Protein AF-A0A3S0XJG0-F1 (afdb_monomer_lite)

Organism: NCBI:txid92933

Foldseek 3Di:
DDPVLVVVLVVVQVVCVVVQKHFQDDPVVSVVLSVCVVVVVADPVNSVVVRVVGMDGD

Secondary structure (DSSP, 8-state):
--HHHHHHHHHHHHHHHHTTEEE-S-HHHHHHHHHHHHHTSS-HHHHHHHHHHTEEE-

Sequence (58 aa):
MDGNQRITFVIALLFLLDNGYRLTASDSDTYQAMMGVADGTTSEEEFAAWIRTNIQPA

pLDDT: mean 77.97, std 13.76, range [46.41, 92.5]

Structure (mmCIF, N/CA/C/O backbone):
data_AF-A0A3S0XJG0-F1
#
_entry.id   AF-A0A3S0XJG0-F1
#
loop_
_atom_site.group_PDB
_atom_site.id
_atom_site.type_symbol
_atom_site.label_atom_id
_atom_site.label_alt_id
_atom_site.label_comp_id
_atom_site.label_asym_id
_atom_site.label_entity_id
_atom_site.label_seq_id
_atom_site.pdbx_PDB_ins_code
_atom_site.Cartn_x
_atom_site.Cartn_y
_atom_site.Cartn_z
_atom_site.occupancy
_atom_site.B_iso_or_equiv
_atom_site.auth_seq_id
_atom_site.auth_comp_id
_atom_site.auth_asym_id
_atom_site.auth_atom_id
_atom_site.pdbx_PDB_model_num
ATOM 1 N N . MET A 1 1 ? 0.135 0.179 -21.522 1.00 46.41 1 MET A N 1
ATOM 2 C CA . MET A 1 1 ? -0.451 -0.476 -20.334 1.00 46.41 1 MET A CA 1
ATOM 3 C C . MET A 1 1 ? -0.104 -1.949 -20.412 1.00 46.41 1 MET A C 1
ATOM 5 O O . MET A 1 1 ? -0.858 -2.716 -20.998 1.00 46.41 1 MET A O 1
ATOM 9 N N . ASP A 1 2 ? 1.073 -2.309 -19.908 1.00 49.59 2 ASP A N 1
ATOM 10 C CA . ASP A 1 2 ? 1.523 -3.698 -19.855 1.00 49.59 2 ASP A CA 1
ATOM 11 C C . ASP A 1 2 ? 0.760 -4.457 -18.767 1.00 49.59 2 ASP A C 1
ATOM 13 O O . ASP A 1 2 ? 0.651 -4.007 -17.626 1.00 49.59 2 ASP A O 1
ATOM 17 N N . GLY A 1 3 ? 0.211 -5.620 -19.123 1.00 47.81 3 GLY A N 1
ATOM 18 C CA . GLY A 1 3 ? -0.601 -6.454 -18.229 1.00 47.81 3 GLY A CA 1
ATOM 19 C C . GLY A 1 3 ? 0.149 -6.974 -16.998 1.00 47.81 3 GLY A C 1
ATOM 20 O O . GLY A 1 3 ? -0.490 -7.332 -16.011 1.00 47.81 3 GLY A O 1
ATOM 21 N N . ASN A 1 4 ? 1.484 -6.945 -17.017 1.00 50.97 4 ASN A N 1
ATOM 22 C CA . ASN A 1 4 ? 2.322 -7.423 -15.919 1.00 50.97 4 ASN A CA 1
ATOM 23 C C . ASN A 1 4 ? 2.157 -6.598 -14.633 1.00 50.97 4 ASN A C 1
ATOM 25 O O . ASN A 1 4 ? 2.154 -7.161 -13.544 1.00 50.97 4 ASN A O 1
ATOM 29 N N . GLN A 1 5 ? 1.941 -5.283 -14.742 1.00 49.91 5 GLN A N 1
ATOM 30 C CA . GLN A 1 5 ? 1.823 -4.405 -13.569 1.00 49.91 5 GLN A CA 1
ATO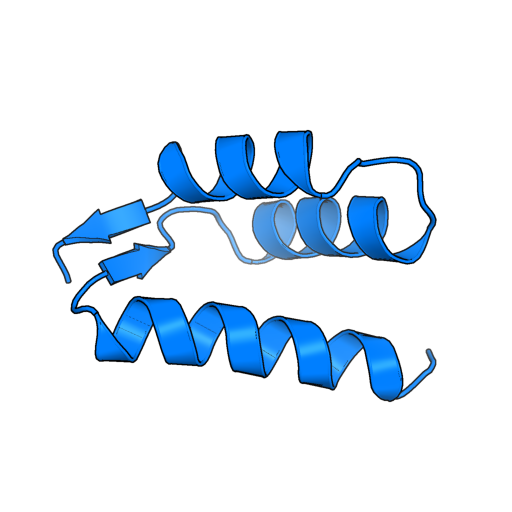M 31 C C . GLN A 1 5 ? 0.483 -4.577 -12.831 1.00 49.91 5 GLN A C 1
ATOM 33 O O . GLN A 1 5 ? 0.425 -4.420 -11.614 1.00 49.91 5 GLN A O 1
ATOM 38 N N . ARG A 1 6 ? -0.591 -4.983 -13.531 1.00 53.25 6 ARG A N 1
ATOM 39 C CA . ARG A 1 6 ? -1.895 -5.263 -12.893 1.00 53.25 6 ARG A CA 1
ATOM 40 C C . ARG A 1 6 ? -1.873 -6.540 -12.054 1.00 53.25 6 ARG A C 1
ATOM 42 O O . ARG A 1 6 ? -2.568 -6.608 -11.047 1.00 53.25 6 ARG A O 1
ATOM 49 N N . ILE A 1 7 ? -1.091 -7.543 -12.455 1.00 55.59 7 ILE A N 1
ATOM 50 C CA . ILE A 1 7 ? -1.031 -8.839 -11.763 1.00 55.59 7 ILE A CA 1
ATOM 51 C C . ILE A 1 7 ? -0.308 -8.702 -10.417 1.00 55.59 7 ILE A C 1
ATOM 53 O O . ILE A 1 7 ? -0.809 -9.205 -9.413 1.00 55.59 7 ILE A O 1
ATOM 57 N N . THR A 1 8 ? 0.802 -7.959 -10.360 1.00 60.06 8 THR A N 1
ATOM 58 C CA . THR A 1 8 ? 1.543 -7.709 -9.109 1.00 60.06 8 THR A CA 1
ATOM 59 C C . THR A 1 8 ? 0.673 -7.022 -8.056 1.00 60.06 8 THR A C 1
ATOM 61 O O . THR A 1 8 ? 0.708 -7.384 -6.881 1.00 60.06 8 THR A O 1
ATOM 64 N N . PHE A 1 9 ? -0.176 -6.084 -8.479 1.00 60.88 9 PHE A N 1
ATOM 65 C CA . PHE A 1 9 ? -1.105 -5.406 -7.582 1.00 60.88 9 PHE A CA 1
ATOM 66 C C . PHE A 1 9 ? -2.209 -6.309 -7.045 1.00 60.88 9 PHE A C 1
ATOM 68 O O . PHE A 1 9 ? -2.486 -6.292 -5.848 1.00 60.88 9 PHE A O 1
ATOM 75 N N . VAL A 1 10 ? -2.819 -7.123 -7.912 1.00 60.53 10 VAL A N 1
ATOM 76 C CA . VAL A 1 10 ? -3.840 -8.080 -7.476 1.00 60.53 10 VAL A CA 1
ATOM 77 C C . VAL A 1 10 ? -3.246 -9.044 -6.456 1.00 60.53 10 VAL A C 1
ATOM 79 O O . VAL A 1 10 ? -3.904 -9.307 -5.462 1.00 60.53 10 VAL A O 1
ATOM 82 N N 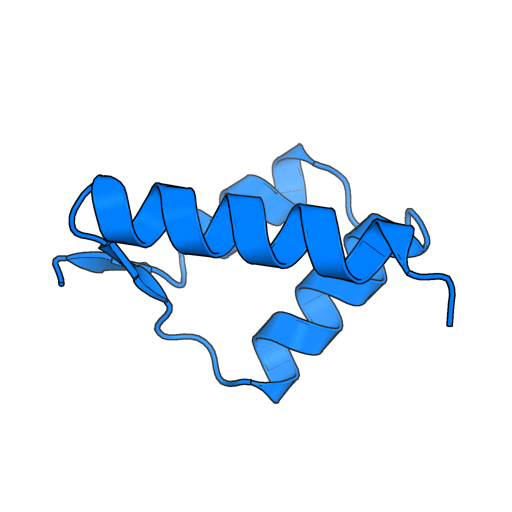. ILE A 1 11 ? -2.000 -9.499 -6.631 1.00 63.66 11 ILE A N 1
ATOM 83 C CA . ILE A 1 11 ? -1.325 -10.386 -5.670 1.00 63.66 11 ILE A CA 1
ATOM 84 C C . ILE A 1 11 ? -1.067 -9.680 -4.329 1.00 63.66 11 ILE A C 1
ATOM 86 O O . ILE A 1 11 ? -1.335 -10.268 -3.284 1.00 63.66 11 ILE A O 1
ATOM 90 N N . ALA A 1 12 ? -0.609 -8.422 -4.336 1.00 67.00 12 ALA A N 1
ATOM 91 C CA . ALA A 1 12 ? -0.392 -7.653 -3.106 1.00 67.00 12 ALA A CA 1
ATOM 92 C C . ALA A 1 12 ? -1.705 -7.396 -2.341 1.00 67.00 12 ALA A C 1
ATOM 94 O O . ALA A 1 12 ? -1.758 -7.568 -1.123 1.00 67.00 12 ALA A O 1
ATOM 95 N N . LEU A 1 13 ? -2.784 -7.056 -3.055 1.00 65.19 13 LEU A N 1
ATOM 96 C CA . LEU A 1 13 ? -4.124 -6.931 -2.480 1.00 65.19 13 LEU A CA 1
ATOM 97 C C . LEU A 1 13 ? -4.655 -8.262 -1.934 1.00 65.19 13 LEU A C 1
ATOM 99 O O . LEU A 1 13 ? -5.189 -8.294 -0.826 1.00 65.19 13 LEU A O 1
ATOM 103 N N . LEU A 1 14 ? -4.511 -9.353 -2.696 1.00 60.91 14 LEU A N 1
ATOM 104 C CA . LEU A 1 14 ? -4.982 -10.681 -2.293 1.00 60.91 14 LEU A CA 1
ATOM 105 C C . LEU A 1 14 ? -4.263 -11.154 -1.029 1.00 60.91 14 LEU A C 1
ATOM 107 O O . LEU A 1 14 ? -4.898 -11.706 -0.140 1.00 60.91 14 LEU A O 1
ATOM 111 N N . PHE A 1 15 ? -2.955 -10.900 -0.933 1.00 67.62 15 PHE A N 1
ATOM 112 C CA . PHE A 1 15 ? -2.154 -11.250 0.235 1.00 67.62 15 PHE A CA 1
ATOM 113 C C . PHE A 1 15 ? -2.603 -10.490 1.488 1.00 67.62 15 PHE A C 1
ATOM 115 O O . PHE A 1 15 ? -2.708 -11.083 2.559 1.00 67.62 15 PHE A O 1
ATOM 122 N N . LEU A 1 16 ? -2.908 -9.194 1.372 1.00 67.44 16 LEU A N 1
ATOM 123 C CA . LEU A 1 16 ? -3.430 -8.417 2.499 1.00 67.44 16 LEU A CA 1
ATOM 124 C C . LEU A 1 16 ? -4.781 -8.960 2.975 1.00 67.44 16 LEU A C 1
ATOM 126 O O . LEU A 1 16 ? -4.957 -9.167 4.175 1.00 67.44 16 LEU A O 1
ATOM 130 N N . LEU A 1 17 ? -5.688 -9.257 2.040 1.00 62.97 17 LEU A N 1
ATOM 131 C CA . LEU A 1 17 ? -7.003 -9.822 2.348 1.00 62.97 17 LEU A CA 1
ATOM 132 C C . LEU A 1 17 ? -6.901 -11.197 3.022 1.00 62.97 17 LEU A C 1
ATOM 134 O O . LEU A 1 17 ? -7.596 -11.437 4.006 1.00 62.97 17 LEU A O 1
ATOM 138 N N . ASP A 1 18 ? -6.010 -12.069 2.543 1.00 73.00 18 ASP A N 1
ATOM 139 C CA . ASP A 1 18 ? -5.775 -13.399 3.124 1.00 73.00 18 ASP A CA 1
ATOM 140 C C . ASP A 1 18 ? -5.214 -13.319 4.558 1.00 73.00 18 ASP A C 1
ATOM 142 O O . ASP A 1 18 ? -5.528 -14.147 5.409 1.00 73.00 18 ASP A O 1
ATOM 146 N N . ASN A 1 19 ? -4.464 -12.255 4.870 1.00 79.56 19 ASN A N 1
ATOM 147 C CA . ASN A 1 19 ? -3.956 -11.975 6.217 1.00 79.56 19 ASN A CA 1
ATOM 148 C C . ASN A 1 19 ? -4.937 -11.171 7.095 1.00 79.56 19 ASN A C 1
ATOM 150 O O . ASN A 1 19 ? -4.567 -10.739 8.186 1.00 79.56 19 ASN A O 1
ATOM 154 N N . GLY A 1 20 ? -6.180 -10.959 6.648 1.00 82.81 20 GLY A N 1
ATOM 155 C CA . GLY A 1 20 ? -7.200 -10.244 7.420 1.00 82.81 20 GLY A CA 1
ATOM 156 C C . GLY A 1 20 ? -6.973 -8.734 7.494 1.00 82.81 20 GLY A C 1
ATOM 157 O O . GLY A 1 20 ? -7.395 -8.100 8.458 1.00 82.81 20 GLY A O 1
ATOM 158 N N . TYR A 1 21 ? -6.311 -8.148 6.497 1.00 83.44 21 TYR A N 1
ATOM 159 C CA . TYR A 1 21 ? -6.118 -6.708 6.371 1.00 83.44 21 TYR A CA 1
ATOM 160 C C . TYR A 1 21 ? -6.822 -6.173 5.125 1.00 83.44 21 TYR A C 1
ATOM 162 O O . TYR A 1 21 ? -6.839 -6.799 4.067 1.00 83.44 21 TYR A O 1
ATOM 170 N N . ARG A 1 22 ? -7.375 -4.965 5.233 1.00 84.00 22 ARG A N 1
ATOM 171 C CA . ARG A 1 22 ? -7.925 -4.208 4.103 1.00 84.00 22 ARG A CA 1
ATOM 172 C C . ARG A 1 22 ? -7.156 -2.911 3.912 1.00 84.00 22 ARG A C 1
ATOM 174 O O . ARG A 1 22 ? -6.756 -2.286 4.896 1.00 84.00 22 ARG A O 1
ATOM 181 N N . LEU A 1 23 ? -6.993 -2.489 2.661 1.00 87.25 23 LEU A N 1
ATOM 182 C CA . LEU A 1 23 ? -6.476 -1.160 2.350 1.00 87.25 23 LEU A CA 1
ATOM 183 C C . LEU A 1 23 ? -7.505 -0.081 2.703 1.00 87.25 23 LEU A C 1
ATOM 185 O O . LEU A 1 23 ? -8.711 -0.265 2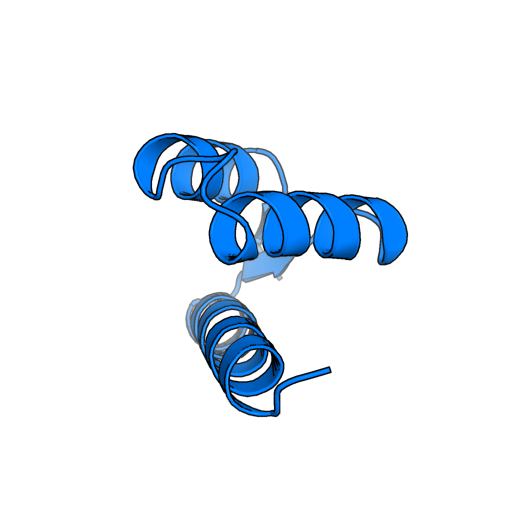.544 1.00 87.25 23 LEU A O 1
ATOM 189 N N . THR A 1 24 ? -7.007 1.035 3.219 1.00 90.44 24 THR A N 1
ATOM 190 C CA . THR A 1 24 ? -7.774 2.227 3.602 1.00 90.44 24 THR A CA 1
ATOM 191 C C . THR A 1 24 ? -7.558 3.390 2.645 1.00 90.44 24 THR A C 1
ATOM 193 O O . THR A 1 24 ? -8.347 4.334 2.655 1.00 90.44 24 THR A O 1
ATOM 196 N N . ALA A 1 25 ? -6.505 3.317 1.828 1.00 89.06 25 ALA A N 1
ATOM 197 C CA . ALA A 1 25 ? -6.220 4.274 0.774 1.00 89.06 25 ALA A CA 1
ATOM 198 C C . ALA A 1 25 ? -7.334 4.287 -0.278 1.00 89.06 25 ALA A C 1
ATOM 200 O O . ALA A 1 25 ? -7.955 3.261 -0.563 1.00 89.06 25 ALA A O 1
ATOM 201 N N . SER A 1 26 ? -7.561 5.452 -0.886 1.00 88.94 26 SER A N 1
ATOM 202 C CA . SER A 1 26 ? -8.481 5.560 -2.016 1.00 88.94 26 SER A CA 1
ATOM 203 C C . SER A 1 26 ? -7.944 4.807 -3.238 1.00 88.94 26 SER A C 1
ATOM 205 O O . SER A 1 26 ? -6.737 4.569 -3.357 1.00 88.94 26 SER A O 1
ATOM 207 N N . ASP A 1 27 ? -8.818 4.485 -4.193 1.00 82.44 27 ASP A N 1
ATOM 208 C CA . ASP A 1 27 ? -8.410 3.882 -5.470 1.00 82.44 27 ASP A CA 1
ATOM 209 C C . ASP A 1 27 ? -7.354 4.738 -6.188 1.00 82.44 27 ASP A C 1
ATOM 211 O O . ASP A 1 27 ? -6.414 4.206 -6.777 1.00 82.44 27 ASP A O 1
ATOM 215 N N . SER A 1 28 ? -7.474 6.069 -6.095 1.00 88.19 28 SER A N 1
ATOM 216 C CA . SER A 1 28 ? -6.523 7.014 -6.687 1.00 88.19 28 SER A CA 1
ATOM 217 C C . SER A 1 28 ? -5.159 6.949 -6.005 1.00 88.19 28 SER A C 1
ATOM 219 O O . SER A 1 28 ? -4.145 6.835 -6.689 1.00 88.19 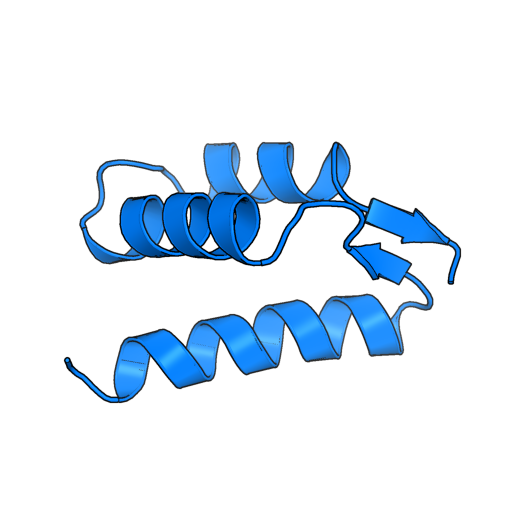28 SER A O 1
ATOM 221 N N . ASP A 1 29 ? -5.114 6.987 -4.672 1.00 89.81 29 ASP A N 1
ATOM 222 C CA . ASP A 1 29 ? -3.848 6.929 -3.926 1.00 89.81 29 ASP A CA 1
ATOM 223 C C . ASP A 1 29 ? -3.150 5.589 -4.146 1.00 89.81 29 ASP A C 1
ATOM 225 O O . ASP A 1 29 ? -1.941 5.523 -4.361 1.00 89.81 29 ASP A O 1
ATOM 229 N N . THR A 1 30 ? -3.941 4.519 -4.170 1.00 87.50 30 THR A N 1
ATOM 230 C CA . THR A 1 30 ? -3.461 3.168 -4.438 1.00 87.50 30 THR A CA 1
ATOM 231 C C . THR A 1 30 ? -2.911 3.044 -5.859 1.00 87.50 30 THR A C 1
ATOM 233 O O . THR A 1 30 ? -1.867 2.428 -6.072 1.00 87.50 30 THR A O 1
ATOM 236 N N . TYR A 1 31 ? -3.563 3.681 -6.835 1.00 85.19 31 TYR A N 1
ATOM 237 C CA . TYR A 1 31 ? -3.077 3.759 -8.209 1.00 85.19 31 TYR A CA 1
ATOM 238 C C . TYR A 1 31 ? -1.761 4.531 -8.333 1.00 85.19 31 TYR A C 1
ATOM 240 O O . TYR A 1 31 ? -0.855 4.070 -9.026 1.00 85.19 31 TYR A O 1
ATOM 248 N N . GLN A 1 32 ? -1.615 5.660 -7.638 1.00 90.12 32 GLN A N 1
ATOM 249 C CA . GLN A 1 32 ? -0.366 6.427 -7.648 1.00 90.12 32 GLN A CA 1
ATOM 250 C C . GLN A 1 32 ? 0.785 5.655 -6.997 1.00 90.12 32 GLN A C 1
ATOM 252 O O . GLN A 1 32 ? 1.864 5.569 -7.579 1.00 90.12 32 GLN A O 1
ATOM 257 N N . ALA A 1 33 ? 0.547 5.030 -5.839 1.00 88.31 33 ALA A N 1
ATOM 258 C CA . ALA A 1 33 ? 1.556 4.222 -5.156 1.00 88.31 33 ALA A CA 1
ATOM 259 C C . ALA A 1 33 ? 2.036 3.049 -6.030 1.00 88.31 33 ALA A C 1
ATOM 2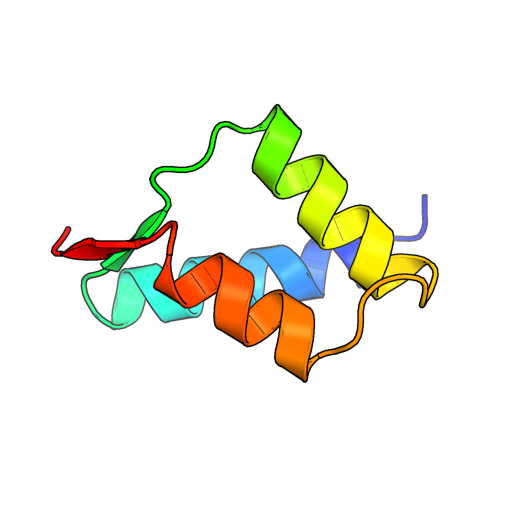61 O O . ALA A 1 33 ? 3.230 2.776 -6.115 1.00 88.31 33 ALA A O 1
ATOM 262 N N . MET A 1 34 ? 1.114 2.395 -6.742 1.00 82.38 34 MET A N 1
ATOM 263 C CA . MET A 1 34 ? 1.461 1.373 -7.729 1.00 82.38 34 MET A CA 1
ATOM 264 C C . MET A 1 34 ? 2.277 1.913 -8.897 1.00 82.38 34 MET A C 1
ATOM 266 O O . MET A 1 34 ? 3.243 1.272 -9.308 1.00 82.38 34 MET A O 1
ATOM 270 N N . MET A 1 35 ? 1.854 3.043 -9.473 1.00 86.38 35 MET A N 1
ATOM 271 C CA . MET A 1 35 ? 2.550 3.647 -10.605 1.00 86.38 35 MET A CA 1
ATOM 272 C C . MET A 1 35 ? 3.993 3.981 -10.245 1.00 86.38 35 MET A C 1
ATOM 274 O O . MET A 1 35 ? 4.876 3.680 -11.041 1.00 86.38 35 MET A O 1
ATOM 278 N N . GLY A 1 36 ? 4.226 4.475 -9.027 1.00 87.44 36 GLY A N 1
ATOM 279 C CA . GLY A 1 36 ? 5.567 4.772 -8.544 1.00 87.44 36 GLY A CA 1
ATOM 280 C C . GLY A 1 36 ? 6.484 3.545 -8.462 1.00 87.44 36 GLY A C 1
ATOM 281 O O . GLY A 1 36 ? 7.659 3.610 -8.810 1.00 87.44 36 GLY A O 1
ATOM 282 N N . VAL A 1 37 ? 5.965 2.381 -8.061 1.00 84.62 37 VAL A N 1
ATOM 283 C CA . VAL A 1 37 ? 6.750 1.129 -8.098 1.00 84.62 37 VAL A CA 1
ATOM 284 C C . VAL A 1 37 ? 6.995 0.685 -9.541 1.00 84.62 37 VAL A C 1
ATOM 286 O O . VAL A 1 37 ? 8.077 0.227 -9.899 1.00 84.62 37 VAL A O 1
ATOM 289 N N . ALA A 1 38 ? 5.977 0.827 -10.386 1.00 80.12 38 ALA A N 1
ATOM 290 C CA . ALA A 1 38 ? 5.991 0.423 -11.785 1.00 80.12 38 ALA A CA 1
ATOM 291 C C . ALA A 1 38 ? 6.978 1.221 -12.653 1.00 80.12 38 ALA A C 1
ATOM 293 O O . ALA A 1 38 ? 7.568 0.650 -13.571 1.00 80.12 38 ALA A O 1
ATOM 294 N N . ASP A 1 39 ? 7.128 2.518 -12.394 1.00 86.06 39 ASP A N 1
ATOM 295 C CA . ASP A 1 39 ? 8.066 3.402 -13.091 1.00 86.06 39 ASP A CA 1
ATOM 296 C C . ASP A 1 39 ? 9.424 3.537 -12.377 1.00 86.06 39 ASP A C 1
ATOM 298 O O . ASP A 1 39 ? 10.346 4.153 -12.916 1.00 86.06 39 ASP A O 1
ATOM 302 N N . GLY A 1 40 ? 9.569 2.909 -11.205 1.00 84.38 40 GLY A N 1
ATOM 303 C CA . GLY A 1 40 ? 10.794 2.891 -10.409 1.00 84.38 40 GLY A CA 1
ATOM 304 C C . GLY A 1 40 ? 11.048 4.171 -9.612 1.00 84.38 40 GLY A C 1
ATOM 305 O O . GLY A 1 40 ? 12.142 4.332 -9.074 1.00 84.38 40 GLY A O 1
ATOM 306 N N . THR A 1 41 ? 10.077 5.085 -9.527 1.00 91.69 41 THR A N 1
ATOM 307 C CA . THR A 1 41 ? 10.170 6.289 -8.685 1.00 91.69 41 THR A CA 1
ATOM 308 C C . THR A 1 41 ? 9.906 6.015 -7.205 1.00 91.69 41 THR A C 1
ATOM 310 O O . THR A 1 41 ? 10.253 6.846 -6.372 1.00 91.69 41 THR A O 1
ATOM 313 N N . THR A 1 42 ? 9.310 4.868 -6.873 1.00 88.25 42 THR A N 1
ATOM 314 C CA . THR A 1 42 ? 9.089 4.385 -5.504 1.00 88.25 42 THR A CA 1
ATOM 315 C C . THR A 1 42 ? 9.799 3.052 -5.319 1.00 88.25 42 THR A C 1
ATOM 317 O O . THR A 1 42 ? 9.590 2.115 -6.094 1.00 88.25 42 THR A O 1
ATOM 320 N N . SER A 1 43 ? 10.631 2.946 -4.287 1.00 86.94 43 SER A N 1
ATOM 321 C CA . SER A 1 43 ? 11.293 1.687 -3.950 1.00 86.94 43 SER A CA 1
ATOM 322 C C . SER A 1 43 ? 10.313 0.676 -3.342 1.00 86.94 43 SER A C 1
ATOM 324 O O . SER A 1 43 ? 9.253 1.027 -2.818 1.00 86.94 43 SER A O 1
ATOM 326 N N . GLU A 1 44 ? 10.677 -0.608 -3.350 1.00 80.12 44 GLU A N 1
ATOM 327 C CA . GLU A 1 44 ? 9.888 -1.646 -2.669 1.00 80.12 44 GLU A CA 1
ATOM 328 C C . GLU A 1 44 ? 9.738 -1.363 -1.162 1.00 80.12 44 GLU A C 1
ATOM 330 O O . GLU A 1 44 ? 8.696 -1.647 -0.569 1.00 80.12 44 GLU A O 1
ATOM 335 N N . GLU A 1 45 ? 10.753 -0.759 -0.540 1.00 84.25 45 GLU A N 1
ATOM 336 C CA . GLU A 1 45 ? 10.769 -0.403 0.882 1.00 84.25 45 GLU A CA 1
ATOM 337 C C . GLU A 1 45 ? 9.802 0.746 1.184 1.00 84.25 45 GLU A C 1
ATOM 339 O O . GLU A 1 45 ? 9.037 0.681 2.152 1.00 84.25 45 GLU A O 1
ATOM 344 N N . GLU A 1 46 ? 9.787 1.767 0.325 1.00 87.38 46 GLU A N 1
ATOM 345 C CA . GLU A 1 46 ? 8.856 2.894 0.400 1.00 87.38 46 GLU A CA 1
ATOM 346 C C . GLU A 1 46 ? 7.416 2.432 0.175 1.00 87.38 46 GLU A C 1
ATOM 348 O O . GLU A 1 46 ? 6.515 2.804 0.930 1.00 87.38 46 GLU A O 1
ATOM 353 N N . PHE A 1 47 ? 7.197 1.546 -0.797 1.00 86.94 47 PHE A N 1
ATOM 354 C CA . PHE A 1 47 ? 5.883 0.969 -1.047 1.00 86.94 47 PHE A CA 1
ATOM 355 C C . PHE A 1 47 ? 5.405 0.101 0.122 1.00 86.94 47 PHE A C 1
ATOM 357 O O . PHE A 1 47 ? 4.259 0.211 0.558 1.00 86.94 47 PHE A O 1
ATOM 364 N N . ALA A 1 48 ? 6.284 -0.713 0.709 1.00 85.50 48 ALA A N 1
ATOM 365 C CA . ALA A 1 48 ? 5.951 -1.499 1.890 1.00 85.50 48 ALA A CA 1
ATOM 366 C C . ALA A 1 48 ? 5.652 -0.612 3.113 1.00 85.50 48 ALA A C 1
ATOM 368 O O . ALA A 1 48 ? 4.802 -0.960 3.938 1.00 85.50 48 ALA A O 1
ATOM 369 N N . ALA A 1 49 ? 6.341 0.521 3.271 1.00 89.12 49 ALA A N 1
ATOM 370 C CA . ALA A 1 49 ? 6.019 1.505 4.302 1.00 89.12 49 ALA A CA 1
ATOM 371 C C . ALA A 1 49 ? 4.636 2.125 4.056 1.00 89.12 49 ALA A C 1
ATOM 373 O O . ALA A 1 49 ? 3.814 2.154 4.973 1.00 89.12 49 ALA A O 1
ATOM 374 N N . TRP A 1 50 ? 4.346 2.514 2.812 1.00 91.62 50 TRP A N 1
ATOM 375 C CA . TRP A 1 50 ? 3.048 3.047 2.406 1.00 91.62 50 TRP A CA 1
ATOM 376 C C . TRP A 1 50 ? 1.905 2.058 2.662 1.00 91.62 50 TRP A C 1
ATOM 378 O O . TRP A 1 50 ? 0.875 2.444 3.211 1.00 91.62 50 TRP A O 1
ATOM 388 N N . ILE A 1 51 ? 2.077 0.769 2.348 1.00 87.81 51 ILE A N 1
ATOM 389 C CA . ILE A 1 51 ? 1.061 -0.251 2.645 1.00 87.81 51 ILE A CA 1
ATOM 390 C C . ILE A 1 51 ? 0.768 -0.280 4.148 1.00 87.81 51 ILE A C 1
ATOM 392 O O . ILE A 1 51 ? -0.391 -0.220 4.540 1.00 87.81 51 ILE A O 1
ATOM 396 N N . ARG A 1 52 ? 1.796 -0.317 5.007 1.00 88.12 52 ARG A N 1
ATOM 397 C CA . ARG A 1 52 ? 1.611 -0.402 6.469 1.00 88.12 52 ARG A CA 1
ATOM 398 C C . ARG A 1 52 ? 0.845 0.786 7.051 1.00 88.12 52 ARG A C 1
ATOM 400 O O . ARG A 1 52 ? 0.122 0.604 8.025 1.00 88.12 52 ARG A O 1
ATOM 407 N N . THR A 1 53 ? 0.982 1.979 6.470 1.00 92.50 53 THR A N 1
ATOM 408 C CA . THR A 1 53 ? 0.230 3.170 6.901 1.00 92.50 53 THR A CA 1
ATOM 409 C C . THR A 1 53 ? -1.192 3.219 6.346 1.00 92.50 53 THR A C 1
ATOM 411 O O . THR A 1 53 ? -2.013 3.975 6.855 1.00 92.50 53 THR A O 1
ATOM 414 N N . ASN A 1 54 ? -1.485 2.428 5.311 1.00 91.88 54 ASN A N 1
ATOM 415 C CA . ASN A 1 54 ? -2.753 2.429 4.583 1.00 91.88 54 ASN A CA 1
ATOM 416 C C . ASN A 1 54 ? -3.500 1.096 4.693 1.00 91.88 54 ASN A C 1
ATOM 418 O O . ASN A 1 54 ? -4.321 0.783 3.837 1.00 91.88 54 ASN A O 1
ATOM 422 N N . ILE A 1 55 ? -3.236 0.296 5.726 1.00 90.50 55 ILE A N 1
ATOM 423 C CA . ILE A 1 55 ? -4.002 -0.918 6.019 1.00 90.50 55 ILE A CA 1
ATOM 424 C C . ILE A 1 55 ? -4.611 -0.859 7.411 1.00 90.50 55 ILE A C 1
ATOM 426 O O . ILE A 1 55 ? -4.095 -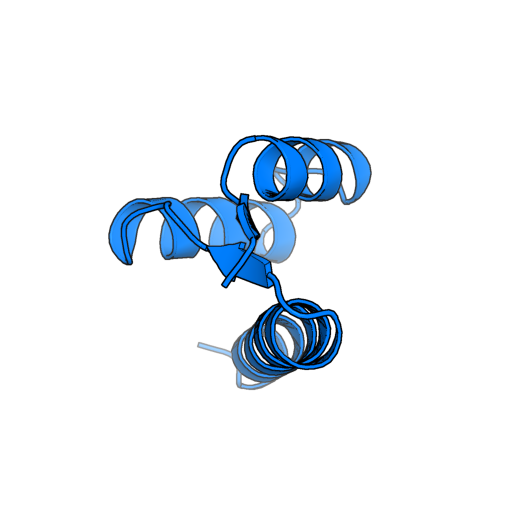0.216 8.322 1.00 90.50 55 ILE A O 1
ATOM 430 N N . GLN A 1 56 ? -5.706 -1.585 7.583 1.00 88.62 56 GLN A N 1
ATOM 431 C CA . GLN A 1 56 ? -6.328 -1.833 8.877 1.00 88.62 56 GLN A CA 1
ATOM 432 C C . GLN A 1 56 ? -6.850 -3.273 8.935 1.00 88.62 56 GLN A C 1
ATOM 434 O O . GLN A 1 56 ? -7.119 -3.846 7.874 1.00 88.62 56 GLN A O 1
ATOM 439 N N . PRO A 1 57 ? -7.012 -3.862 10.133 1.00 85.62 57 PRO A N 1
ATOM 440 C CA . PRO A 1 57 ? -7.682 -5.150 10.279 1.00 85.62 57 PRO A CA 1
ATOM 441 C C . PRO A 1 57 ? -9.058 -5.117 9.608 1.00 85.62 57 PRO A C 1
ATOM 443 O O . PRO A 1 57 ? -9.799 -4.142 9.788 1.00 85.62 57 PRO A O 1
ATOM 446 N N . ALA A 1 58 ? -9.341 -6.140 8.801 1.00 73.94 58 ALA A N 1
ATOM 447 C CA . ALA A 1 58 ? -10.558 -6.309 8.014 1.00 73.94 58 ALA A CA 1
ATOM 448 C C . ALA A 1 58 ? -11.807 -6.469 8.887 1.00 73.94 58 ALA A C 1
ATOM 450 O O . ALA A 1 58 ? -11.718 -7.052 9.989 1.00 73.94 58 ALA A O 1
#

InterPro domains:
  IPR003812 Fido domain [PS51459] (1-53)
  IPR006440 Death on curing protein [PTHR39426] (2-57)

Radius of gyration: 11.06 Å; chains: 1; bounding box: 22×20×31 Å